Protein AF-A0A968JN37-F1 (afdb_monomer)

Radius of gyration: 18.15 Å; Cα contacts (8 Å, |Δi|>4): 93; chains: 1; bounding box: 62×27×36 Å

Secondary structure (DSSP, 8-state):
---EEEEEEE---TT--HHHHHHHHHHHHHHHHHHHTT-EEEEEEE-SHHHHHHHHHHH--SEEEEE-----------------

Foldseek 3Di:
DAQEEEEEEADADPVHDPVRVVLVVVVVVVCVVSVVVVGHYDYDYDDDPVVVVVVCVVSVHPYYHYRYDDPPPPPPPPDDDDDD

Mean predicted aligned error: 10.08 Å

Sequence (84 aa):
MNRKIIILHNKVTEQSNTDEADVLHQVNLVRDAYANLGYKPVSMELDEPFSTVQQIKNENPLFVSILLKRFMAKENSSILGRHC

Structure (mmCIF, N/CA/C/O backbone):
data_AF-A0A968JN37-F1
#
_entry.id   AF-A0A968JN37-F1
#
loop_
_atom_site.group_PDB
_atom_site.id
_atom_site.type_symbol
_atom_site.label_atom_id
_atom_site.label_alt_id
_atom_site.label_comp_id
_atom_site.label_asym_id
_atom_site.label_entity_id
_atom_site.label_seq_id
_atom_site.pdbx_PDB_ins_code
_atom_site.Cartn_x
_atom_site.Cartn_y
_atom_site.Cartn_z
_atom_site.occupancy
_atom_site.B_iso_or_equiv
_atom_site.auth_seq_id
_atom_site.auth_comp_id
_atom_site.auth_asym_id
_atom_site.auth_atom_id
_atom_site.pdbx_PDB_model_num
ATOM 1 N N . MET A 1 1 ? -13.918 3.927 13.717 1.00 63.16 1 MET A N 1
ATOM 2 C CA . MET A 1 1 ? -12.446 3.769 13.652 1.00 63.16 1 MET A CA 1
ATOM 3 C C . MET A 1 1 ? -12.014 3.739 12.200 1.00 63.16 1 MET A C 1
ATOM 5 O O . MET A 1 1 ? -12.575 2.961 11.434 1.00 63.16 1 MET A O 1
ATOM 9 N N . ASN A 1 2 ? -11.062 4.590 11.820 1.00 75.25 2 ASN A N 1
ATOM 10 C CA . ASN A 1 2 ? -10.472 4.542 10.489 1.00 75.25 2 ASN A CA 1
ATOM 11 C C . ASN A 1 2 ? -9.537 3.327 10.403 1.00 75.25 2 ASN A C 1
ATOM 13 O O . ASN A 1 2 ? -8.624 3.199 11.212 1.00 75.25 2 ASN A O 1
ATOM 17 N N . ARG A 1 3 ? -9.811 2.410 9.473 1.00 90.56 3 ARG A N 1
ATOM 18 C CA . ARG A 1 3 ? -8.990 1.213 9.223 1.00 90.56 3 ARG A CA 1
ATOM 19 C C . ARG A 1 3 ? -8.322 1.259 7.851 1.00 90.56 3 ARG A C 1
ATOM 21 O O . ARG A 1 3 ? -7.950 0.218 7.316 1.00 90.56 3 ARG A O 1
ATOM 28 N N . LYS A 1 4 ? -8.250 2.444 7.243 1.00 94.88 4 LYS A N 1
ATOM 29 C CA . LYS A 1 4 ? -7.618 2.624 5.942 1.00 94.88 4 LYS A CA 1
ATOM 30 C C . LYS A 1 4 ? -6.108 2.447 6.071 1.00 94.88 4 LYS A C 1
ATOM 32 O O . LYS A 1 4 ? -5.516 2.967 7.010 1.00 94.88 4 LYS A O 1
ATOM 37 N N . ILE A 1 5 ? -5.507 1.718 5.143 1.00 94.00 5 ILE A N 1
ATOM 38 C CA . ILE A 1 5 ? -4.053 1.554 5.029 1.00 94.00 5 ILE A CA 1
ATOM 39 C C . ILE A 1 5 ? -3.681 1.977 3.617 1.00 94.00 5 ILE A C 1
ATOM 41 O O . ILE A 1 5 ? -4.364 1.571 2.680 1.00 94.00 5 ILE A O 1
ATOM 45 N N . ILE A 1 6 ? -2.613 2.754 3.453 1.00 94.44 6 ILE A N 1
ATOM 46 C CA . ILE A 1 6 ? -2.048 2.999 2.121 1.00 94.44 6 ILE A CA 1
ATOM 47 C C . ILE A 1 6 ? -0.928 1.995 1.866 1.00 94.44 6 ILE A C 1
ATOM 49 O O . ILE A 1 6 ? -0.057 1.822 2.714 1.00 94.44 6 ILE A O 1
ATOM 53 N N . ILE A 1 7 ? -0.952 1.345 0.707 1.00 93.31 7 ILE A N 1
ATOM 54 C CA . ILE A 1 7 ? 0.126 0.496 0.201 1.00 93.31 7 ILE A CA 1
ATOM 55 C C . ILE A 1 7 ? 0.807 1.268 -0.926 1.00 93.31 7 ILE A C 1
ATOM 57 O O . ILE A 1 7 ? 0.238 1.413 -2.005 1.00 93.31 7 ILE A O 1
ATOM 61 N N . LEU A 1 8 ? 2.006 1.779 -0.665 1.00 91.75 8 LEU A N 1
ATOM 62 C CA . LEU A 1 8 ? 2.831 2.454 -1.660 1.00 91.75 8 LEU A CA 1
ATOM 63 C C . LEU A 1 8 ? 3.646 1.437 -2.448 1.00 91.75 8 LEU A C 1
ATOM 65 O O . LEU A 1 8 ? 4.290 0.581 -1.845 1.00 91.75 8 LEU A O 1
ATOM 69 N N . HIS A 1 9 ? 3.672 1.566 -3.769 1.00 88.81 9 HIS A N 1
ATOM 70 C CA . HIS A 1 9 ? 4.506 0.738 -4.638 1.00 88.81 9 HIS A CA 1
ATOM 71 C C . HIS A 1 9 ? 5.190 1.556 -5.728 1.00 88.81 9 HIS A C 1
ATOM 73 O O . HIS A 1 9 ? 4.793 2.685 -6.004 1.00 88.81 9 HIS A O 1
ATOM 79 N N . ASN A 1 10 ? 6.228 0.994 -6.352 1.00 83.75 10 ASN A N 1
ATOM 80 C CA . ASN A 1 10 ? 6.875 1.636 -7.497 1.00 83.75 10 ASN A CA 1
ATOM 81 C C . ASN A 1 10 ? 5.845 1.906 -8.604 1.00 83.75 10 ASN A C 1
ATOM 83 O O . ASN A 1 10 ? 4.936 1.097 -8.818 1.00 83.75 10 ASN A O 1
ATOM 87 N N . LYS A 1 11 ? 6.037 3.008 -9.334 1.00 81.31 11 LYS A N 1
ATOM 88 C CA . LYS A 1 11 ? 5.356 3.248 -10.606 1.00 81.31 11 LYS A CA 1
ATOM 89 C C . LYS A 1 11 ? 5.641 2.093 -11.563 1.00 81.31 11 LYS A C 1
ATOM 91 O O . LYS A 1 11 ? 6.794 1.687 -11.713 1.00 81.31 11 LYS A O 1
ATOM 96 N N . VAL A 1 12 ? 4.587 1.572 -12.176 1.00 73.00 12 VAL A N 1
ATOM 97 C CA . VAL A 1 12 ? 4.650 0.479 -13.149 1.00 73.00 12 VAL A CA 1
ATOM 98 C C . VAL A 1 12 ? 4.380 1.090 -14.520 1.00 73.00 12 VAL A C 1
ATOM 100 O O . VAL A 1 12 ? 3.444 1.873 -14.663 1.00 73.00 12 VAL A O 1
ATOM 103 N N . THR A 1 13 ? 5.218 0.817 -15.518 1.00 65.06 13 THR A N 1
ATOM 104 C CA . THR A 1 13 ? 5.074 1.413 -16.857 1.00 65.06 13 THR A CA 1
ATOM 105 C C . THR A 1 13 ? 4.588 0.358 -17.845 1.00 65.06 13 THR A C 1
ATOM 107 O O . THR A 1 13 ? 4.912 -0.811 -17.709 1.00 65.06 13 THR A O 1
ATOM 110 N N . GLU A 1 14 ? 3.806 0.727 -18.864 1.00 54.44 14 GLU A N 1
ATOM 111 C CA . GLU A 1 14 ? 3.230 -0.238 -19.829 1.00 54.44 14 GLU A CA 1
ATOM 112 C C . GLU A 1 14 ? 4.276 -1.033 -20.643 1.00 54.44 14 GLU A C 1
ATOM 114 O O . GLU A 1 14 ? 3.940 -2.033 -21.271 1.00 54.44 14 GLU A O 1
ATOM 119 N N . GLN A 1 15 ? 5.556 -0.647 -20.609 1.00 54.75 15 GLN A N 1
ATOM 120 C CA . GLN A 1 15 ? 6.675 -1.396 -21.208 1.00 54.75 15 GLN A CA 1
ATOM 121 C C . GLN A 1 15 ? 7.198 -2.517 -20.288 1.00 54.75 15 GLN A C 1
ATOM 123 O O . GLN A 1 15 ? 8.379 -2.861 -20.311 1.00 54.75 15 GLN A O 1
ATOM 128 N N . SER A 1 16 ? 6.316 -3.068 -19.456 1.00 49.97 16 SER A N 1
ATOM 129 C CA . SER A 1 16 ? 6.642 -3.850 -18.268 1.00 49.97 16 SER A CA 1
ATOM 130 C C . SER A 1 16 ? 7.403 -5.134 -18.611 1.00 49.97 16 SER A C 1
ATOM 132 O O . SER A 1 16 ? 6.846 -6.102 -19.132 1.00 49.97 16 SER A O 1
ATOM 134 N N . ASN A 1 17 ? 8.686 -5.174 -18.255 1.00 57.75 17 ASN A N 1
ATOM 135 C CA . ASN A 1 17 ? 9.442 -6.420 -18.151 1.00 57.75 17 ASN A CA 1
ATOM 136 C C . ASN A 1 17 ? 8.832 -7.304 -17.042 1.00 57.75 17 ASN A C 1
ATOM 138 O O . ASN A 1 17 ? 8.164 -6.805 -16.136 1.00 57.75 17 ASN A O 1
ATOM 142 N N . THR A 1 18 ? 9.100 -8.613 -17.064 1.00 59.25 18 THR A N 1
ATOM 143 C CA . THR A 1 18 ? 8.615 -9.625 -16.096 1.00 59.25 18 THR A CA 1
ATOM 144 C C . THR A 1 18 ? 8.721 -9.201 -14.618 1.00 59.25 18 THR A C 1
ATOM 146 O O . THR A 1 18 ? 7.929 -9.635 -13.787 1.00 59.25 18 THR A O 1
ATOM 149 N N . ASP A 1 19 ? 9.662 -8.316 -14.286 1.00 60.09 19 ASP A N 1
ATOM 150 C CA . ASP A 1 19 ? 9.875 -7.780 -12.941 1.00 60.09 19 ASP A CA 1
ATOM 151 C C . ASP A 1 19 ? 8.771 -6.858 -12.408 1.00 60.09 19 ASP A C 1
ATOM 153 O O . ASP A 1 19 ? 8.606 -6.772 -11.190 1.00 60.09 19 ASP A O 1
ATOM 157 N N . GLU A 1 20 ? 8.039 -6.174 -13.285 1.00 60.66 20 GLU A N 1
ATOM 158 C CA . GLU A 1 20 ? 6.995 -5.205 -12.934 1.00 60.66 20 GLU A CA 1
ATOM 159 C C . GLU A 1 20 ? 5.648 -5.882 -12.629 1.00 60.66 20 GLU A C 1
ATOM 161 O O . GLU A 1 20 ? 4.959 -5.505 -11.677 1.00 60.66 20 GLU A O 1
ATOM 166 N N . ALA A 1 21 ? 5.321 -6.960 -13.352 1.00 65.19 21 ALA A N 1
ATOM 167 C CA . ALA A 1 21 ? 4.189 -7.833 -13.025 1.00 65.19 21 ALA A CA 1
ATOM 168 C C . ALA A 1 21 ? 4.324 -8.434 -11.612 1.00 65.19 21 ALA A C 1
ATOM 170 O O . ALA A 1 21 ? 3.338 -8.608 -10.894 1.00 65.19 21 ALA A O 1
ATOM 171 N N . ASP A 1 22 ? 5.565 -8.681 -11.195 1.00 77.62 22 ASP A N 1
ATOM 172 C CA . ASP A 1 22 ? 5.923 -9.209 -9.882 1.00 77.62 22 ASP A CA 1
ATOM 173 C C . ASP A 1 22 ? 5.576 -8.222 -8.748 1.00 77.62 22 ASP A C 1
ATOM 175 O O . ASP A 1 22 ? 5.092 -8.621 -7.688 1.00 77.62 22 ASP A O 1
ATOM 179 N N . VAL A 1 23 ? 5.746 -6.914 -8.985 1.00 79.88 23 VAL A N 1
ATOM 180 C CA . VAL A 1 23 ? 5.393 -5.858 -8.018 1.00 79.88 23 VAL A CA 1
ATOM 181 C C . VAL A 1 23 ? 3.881 -5.783 -7.830 1.00 79.88 23 VAL A C 1
ATOM 183 O O . VAL A 1 23 ? 3.404 -5.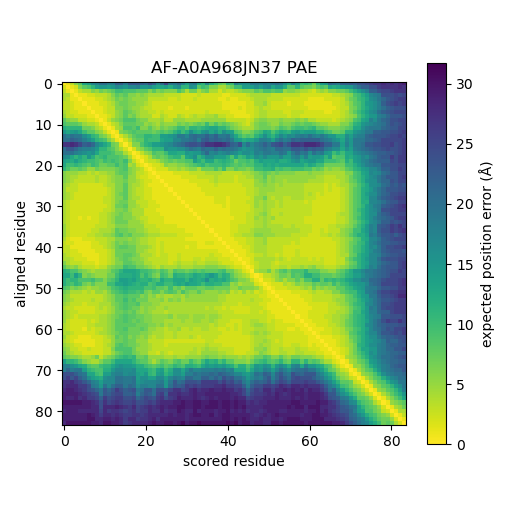802 -6.695 1.00 79.88 23 VAL A O 1
ATOM 186 N N . L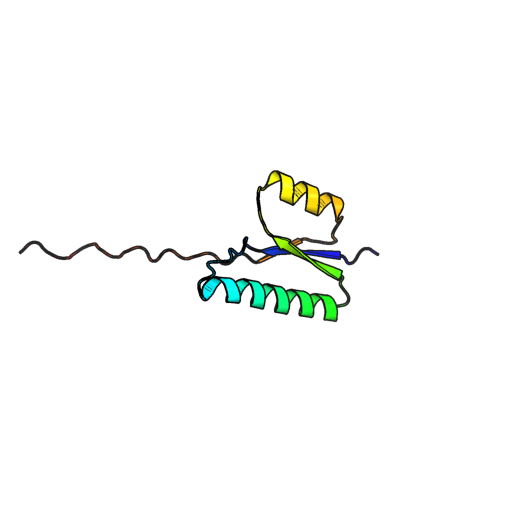EU A 1 24 ? 3.109 -5.757 -8.921 1.00 82.88 24 LEU A N 1
ATOM 187 C CA . LEU A 1 24 ? 1.645 -5.723 -8.836 1.00 82.88 24 LEU A CA 1
ATOM 188 C C . LEU A 1 24 ? 1.083 -6.985 -8.175 1.00 82.88 24 LEU A C 1
ATOM 19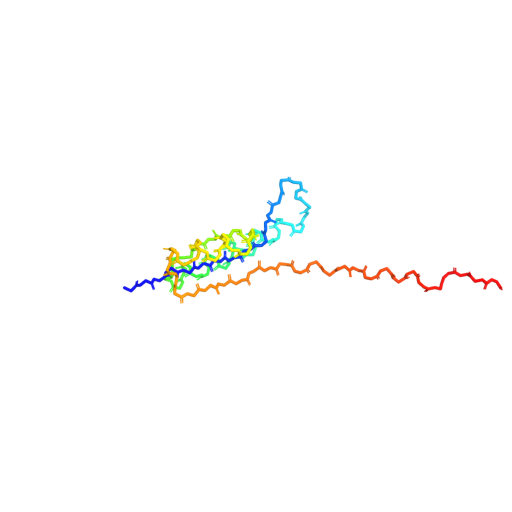0 O O . LEU A 1 24 ? 0.136 -6.906 -7.389 1.00 82.88 24 LEU A O 1
ATOM 194 N N . HIS A 1 25 ? 1.682 -8.146 -8.444 1.00 85.69 25 HIS A N 1
ATOM 195 C CA . HIS A 1 25 ? 1.303 -9.387 -7.780 1.00 85.69 25 HIS A CA 1
ATOM 196 C C . HIS A 1 25 ? 1.517 -9.306 -6.260 1.00 85.69 25 HIS A C 1
ATOM 198 O O . HIS A 1 25 ? 0.600 -9.603 -5.492 1.00 85.69 25 HIS A O 1
ATOM 204 N N . GLN A 1 26 ? 2.681 -8.824 -5.816 1.00 86.06 26 GLN A N 1
ATOM 205 C CA . GLN A 1 26 ? 2.977 -8.631 -4.392 1.00 86.06 26 GLN A CA 1
ATOM 206 C C . GLN A 1 26 ? 2.034 -7.618 -3.730 1.00 86.06 26 GLN A C 1
ATOM 208 O O . GLN A 1 26 ? 1.540 -7.868 -2.628 1.00 86.06 26 GLN A O 1
ATOM 213 N N . VAL A 1 27 ? 1.733 -6.503 -4.405 1.00 89.75 27 VAL A N 1
ATOM 214 C CA . VAL A 1 27 ? 0.774 -5.499 -3.918 1.00 89.75 27 VAL A CA 1
ATOM 215 C C . VAL A 1 27 ? -0.604 -6.122 -3.711 1.00 89.75 27 VAL A C 1
ATOM 217 O O . VAL A 1 27 ? -1.210 -5.914 -2.660 1.00 89.75 27 VAL A O 1
ATOM 220 N N . ASN A 1 28 ? -1.079 -6.929 -4.664 1.00 90.81 28 ASN A N 1
ATOM 221 C CA . ASN A 1 28 ? -2.368 -7.610 -4.552 1.00 90.81 28 ASN A CA 1
ATOM 222 C C . ASN A 1 28 ? -2.401 -8.604 -3.385 1.00 90.81 28 ASN A C 1
ATOM 224 O O . ASN A 1 28 ? -3.337 -8.563 -2.589 1.00 90.81 28 ASN A O 1
ATOM 228 N N . LEU A 1 29 ? -1.361 -9.426 -3.215 1.00 92.31 29 LEU A N 1
ATOM 229 C CA . LEU A 1 29 ? -1.272 -10.366 -2.090 1.00 92.31 29 LEU A CA 1
ATOM 230 C C . LEU A 1 29 ? -1.356 -9.653 -0.735 1.00 92.31 29 LEU A C 1
ATOM 232 O O . LEU A 1 29 ? -2.096 -10.071 0.158 1.00 92.31 29 LEU A O 1
ATOM 236 N N . VAL A 1 30 ? -0.618 -8.554 -0.579 1.00 92.12 30 VAL A N 1
ATOM 237 C CA . VAL A 1 30 ? -0.591 -7.791 0.675 1.00 92.12 30 VAL A CA 1
ATOM 238 C C . VAL A 1 30 ? -1.903 -7.044 0.904 1.00 92.12 30 VAL A C 1
ATOM 240 O O . VAL A 1 30 ? -2.402 -7.003 2.032 1.00 92.12 30 VAL A O 1
ATOM 243 N N . ARG A 1 31 ? -2.510 -6.503 -0.155 1.00 94.12 31 ARG A N 1
ATOM 244 C CA . ARG A 1 31 ? -3.843 -5.897 -0.096 1.00 94.12 31 ARG A CA 1
ATOM 245 C C . ARG A 1 31 ? -4.878 -6.906 0.396 1.00 94.12 31 ARG A C 1
ATOM 247 O O . ARG A 1 31 ? -5.613 -6.613 1.336 1.00 94.12 31 ARG A O 1
ATOM 254 N N . ASP A 1 32 ? -4.908 -8.096 -0.184 1.00 95.12 32 ASP A N 1
ATOM 255 C CA . ASP A 1 32 ? -5.894 -9.114 0.171 1.00 95.12 32 ASP A CA 1
ATOM 256 C C . ASP A 1 32 ? -5.670 -9.622 1.609 1.00 95.12 32 ASP A C 1
ATOM 258 O O . ASP A 1 32 ? -6.627 -9.781 2.370 1.00 95.12 32 ASP A O 1
ATOM 262 N N . ALA A 1 33 ? -4.412 -9.755 2.046 1.00 95.00 33 ALA A N 1
ATOM 263 C CA . ALA A 1 33 ? -4.081 -10.067 3.437 1.00 95.00 33 ALA A CA 1
ATOM 264 C C . ALA A 1 33 ? -4.619 -9.009 4.421 1.00 95.00 33 ALA A C 1
ATOM 266 O O . ALA A 1 33 ? -5.258 -9.356 5.417 1.00 95.00 33 ALA A O 1
ATOM 267 N N . TYR A 1 34 ? -4.429 -7.716 4.141 1.00 94.75 34 TYR A N 1
ATOM 268 C CA . TYR A 1 34 ? -4.973 -6.648 4.988 1.00 94.75 34 TYR A CA 1
ATOM 269 C C . TYR A 1 34 ? -6.503 -6.597 4.973 1.00 94.75 34 TYR A C 1
ATOM 271 O O . TYR A 1 34 ? -7.113 -6.358 6.018 1.00 94.75 34 TYR A O 1
ATOM 279 N N . ALA A 1 35 ? -7.132 -6.840 3.822 1.00 94.62 35 ALA A N 1
ATOM 280 C CA . ALA A 1 35 ? -8.586 -6.916 3.726 1.00 94.62 35 ALA A CA 1
ATOM 281 C C . ALA A 1 35 ? -9.142 -8.051 4.607 1.00 94.62 35 ALA A C 1
ATOM 283 O O . ALA A 1 35 ? -10.077 -7.827 5.377 1.00 94.62 35 ALA A O 1
ATOM 284 N N . ASN A 1 36 ? -8.502 -9.226 4.587 1.00 96.38 36 ASN A N 1
ATOM 285 C CA . ASN A 1 36 ? -8.864 -10.374 5.429 1.00 96.38 36 ASN A CA 1
ATOM 286 C C . ASN A 1 36 ? -8.690 -10.103 6.932 1.00 96.38 36 ASN A C 1
ATOM 288 O O . ASN A 1 36 ? -9.433 -10.638 7.751 1.00 96.38 36 ASN A O 1
ATOM 292 N N . LEU A 1 37 ? -7.755 -9.226 7.306 1.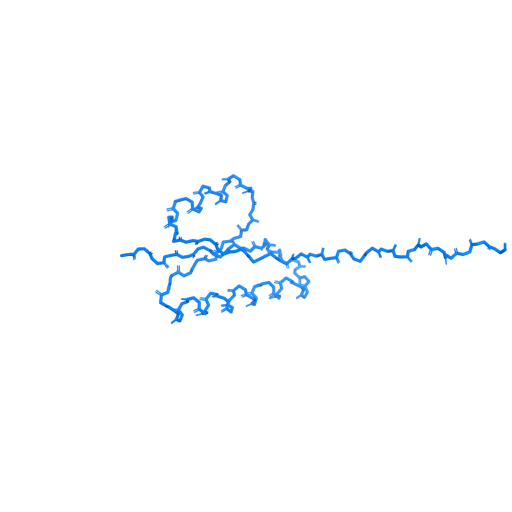00 94.62 37 LEU A N 1
ATOM 293 C CA . LEU A 1 37 ? -7.580 -8.747 8.683 1.00 94.62 37 LEU A CA 1
ATOM 294 C C . LEU A 1 37 ? -8.580 -7.636 9.073 1.00 94.62 37 LEU A C 1
ATOM 296 O O . LEU A 1 37 ? -8.539 -7.118 10.190 1.00 94.62 37 LEU A O 1
ATOM 300 N N . GLY A 1 38 ? -9.494 -7.261 8.173 1.00 94.19 38 GLY A N 1
ATOM 301 C CA . GLY A 1 38 ? -10.547 -6.276 8.419 1.00 94.19 38 GLY A CA 1
ATOM 302 C C . GLY A 1 38 ? -10.108 -4.820 8.252 1.00 94.19 38 GLY A C 1
ATOM 303 O O . GLY A 1 38 ? -10.761 -3.926 8.809 1.00 94.19 38 GLY A O 1
ATOM 304 N N . TYR A 1 39 ? -9.016 -4.575 7.524 1.00 95.94 39 TYR A N 1
ATOM 305 C CA . TYR A 1 39 ? -8.585 -3.239 7.111 1.00 95.94 39 TYR A CA 1
ATOM 306 C C . TYR A 1 39 ? -9.187 -2.831 5.759 1.00 95.94 39 TYR A C 1
ATOM 308 O O . TYR A 1 39 ? -9.827 -3.621 5.069 1.00 95.94 39 TYR A O 1
ATOM 316 N N . LYS A 1 40 ? -8.985 -1.565 5.380 1.00 94.94 40 LYS A N 1
ATOM 317 C CA . LYS A 1 40 ? -9.390 -0.988 4.090 1.00 94.94 40 LYS A CA 1
ATOM 318 C C . LYS A 1 40 ? -8.146 -0.546 3.310 1.00 94.94 40 LYS A C 1
ATOM 320 O O . LYS A 1 40 ? -7.812 0.639 3.337 1.00 94.94 40 LYS A O 1
ATOM 325 N N . PRO A 1 41 ? -7.404 -1.481 2.705 1.00 94.56 41 PRO A N 1
ATOM 326 C CA . PRO A 1 41 ? -6.182 -1.153 1.988 1.00 94.56 41 PRO A CA 1
ATOM 327 C C . PRO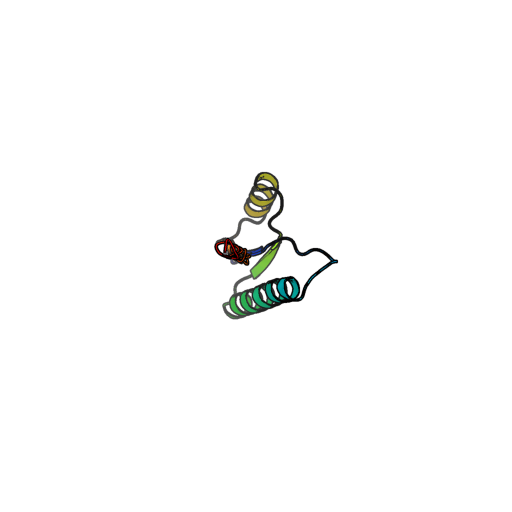 A 1 41 ? -6.485 -0.392 0.691 1.00 94.56 41 PRO A C 1
ATOM 329 O O . PRO A 1 41 ? -7.430 -0.717 -0.026 1.00 94.56 41 PRO A O 1
ATOM 332 N N . VAL A 1 42 ? -5.662 0.606 0.391 1.00 92.94 42 VAL A N 1
ATOM 333 C CA . VAL A 1 42 ? -5.682 1.404 -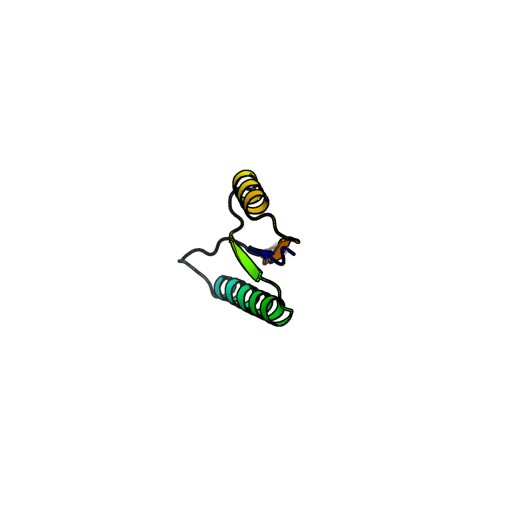0.839 1.00 92.94 42 VAL A CA 1
ATOM 334 C C . VAL A 1 42 ? -4.266 1.399 -1.399 1.00 92.94 42 VAL A C 1
ATOM 336 O O . VAL A 1 42 ? -3.330 1.787 -0.704 1.00 92.94 42 VAL A O 1
ATOM 339 N N . SER A 1 43 ? -4.094 0.930 -2.629 1.00 91.44 43 SER A N 1
ATOM 340 C CA . SER A 1 43 ? -2.806 0.971 -3.322 1.00 91.44 43 SER A CA 1
ATOM 341 C C . SER A 1 43 ? -2.592 2.334 -3.975 1.00 91.44 43 SER A C 1
ATOM 343 O O . SER A 1 43 ? -3.521 2.891 -4.557 1.00 91.44 43 SER A O 1
ATOM 345 N N . MET A 1 44 ? -1.374 2.856 -3.881 1.00 90.12 44 MET A N 1
ATOM 346 C CA . MET A 1 44 ? -0.966 4.124 -4.475 1.00 90.12 44 MET A CA 1
ATOM 347 C C . MET A 1 44 ? 0.435 3.979 -5.067 1.00 90.12 44 MET A C 1
ATOM 349 O O . MET A 1 44 ? 1.328 3.394 -4.451 1.00 90.12 44 MET A O 1
ATOM 353 N N . GLU A 1 45 ? 0.627 4.532 -6.257 1.00 89.06 45 GLU A N 1
ATOM 354 C CA . GLU A 1 45 ? 1.944 4.615 -6.873 1.00 89.06 45 GLU A CA 1
ATOM 355 C C . GLU A 1 45 ? 2.778 5.693 -6.187 1.00 89.06 45 GLU A C 1
ATOM 357 O O . GLU A 1 45 ? 2.308 6.797 -5.913 1.00 89.06 45 GLU A O 1
ATOM 362 N N . LEU A 1 46 ? 4.035 5.364 -5.911 1.00 84.19 46 LEU A N 1
ATOM 363 C CA . LEU A 1 46 ? 5.030 6.327 -5.485 1.00 84.19 46 LEU A CA 1
ATOM 364 C C . LEU A 1 46 ? 5.487 7.119 -6.716 1.00 84.19 46 LEU A C 1
ATOM 366 O O . LEU A 1 46 ? 6.238 6.601 -7.545 1.00 84.19 46 LEU A O 1
ATOM 370 N N . ASP A 1 47 ? 5.016 8.359 -6.823 1.00 79.81 47 ASP A N 1
ATOM 371 C CA . ASP A 1 47 ? 5.424 9.322 -7.852 1.00 79.81 47 ASP A CA 1
ATOM 372 C C . ASP A 1 47 ? 6.286 10.418 -7.194 1.00 79.81 47 ASP A C 1
ATOM 374 O O . ASP A 1 47 ? 7.168 10.101 -6.387 1.00 79.81 47 ASP A O 1
ATOM 378 N N . GLU A 1 48 ? 6.070 11.707 -7.483 1.00 74.00 48 GLU A N 1
ATOM 379 C CA . GLU A 1 48 ? 6.842 12.753 -6.809 1.00 74.00 48 GLU A CA 1
ATOM 380 C C . GLU A 1 48 ? 6.643 12.737 -5.272 1.00 74.00 48 GLU A C 1
ATOM 382 O O . GLU A 1 48 ? 5.514 12.589 -4.779 1.00 74.00 48 GLU A O 1
ATOM 387 N N . PRO A 1 49 ? 7.712 12.932 -4.468 1.00 72.81 49 PRO A N 1
ATOM 388 C CA . PRO A 1 49 ? 7.634 12.796 -3.012 1.00 72.81 49 PRO A CA 1
ATOM 389 C C . PRO A 1 49 ? 6.609 13.732 -2.359 1.00 72.81 49 PRO A C 1
ATOM 391 O O . PRO A 1 49 ? 5.931 13.350 -1.406 1.00 72.81 49 PRO A O 1
ATOM 394 N N . PHE A 1 50 ? 6.477 14.965 -2.858 1.00 71.75 50 PHE A N 1
ATOM 395 C CA . PHE A 1 50 ? 5.610 15.967 -2.237 1.00 71.75 50 PHE A CA 1
ATOM 396 C C . PHE A 1 50 ? 4.123 15.725 -2.526 1.00 71.75 50 PHE A C 1
ATOM 398 O O . PHE A 1 50 ? 3.297 15.816 -1.614 1.00 71.75 50 PHE A O 1
ATOM 405 N N . SER A 1 51 ? 3.777 15.378 -3.768 1.00 79.38 51 SER A N 1
ATOM 406 C CA . SER A 1 51 ? 2.398 15.080 -4.172 1.00 79.38 51 SER A CA 1
ATOM 407 C C . SER A 1 51 ? 1.884 13.821 -3.472 1.00 79.38 51 SER A C 1
ATOM 409 O O . SER A 1 51 ? 0.799 13.841 -2.887 1.00 79.38 51 SER A O 1
ATOM 411 N N . THR A 1 52 ? 2.710 12.774 -3.421 1.00 83.69 52 THR A N 1
ATOM 412 C CA . THR A 1 52 ? 2.384 11.507 -2.756 1.00 83.69 52 THR A CA 1
ATOM 413 C C . THR A 1 52 ? 2.096 11.719 -1.265 1.00 83.69 52 THR A C 1
ATOM 415 O O . THR A 1 52 ? 1.097 11.233 -0.736 1.00 83.69 52 THR A O 1
ATOM 418 N N . VAL A 1 53 ? 2.908 12.524 -0.568 1.00 87.00 53 VAL A N 1
ATOM 419 C CA . VAL A 1 53 ? 2.696 12.821 0.861 1.00 87.00 53 VAL A CA 1
ATOM 420 C C . VAL A 1 53 ? 1.388 13.579 1.108 1.00 87.00 53 VAL A C 1
ATOM 422 O O . VAL A 1 53 ? 0.699 13.296 2.090 1.00 87.00 53 VAL A O 1
ATOM 425 N N . GLN A 1 54 ? 1.023 14.529 0.244 1.00 87.56 54 GLN A N 1
ATOM 426 C CA . GLN A 1 54 ? -0.248 15.253 0.370 1.00 87.56 54 GLN A CA 1
ATOM 427 C C . GLN A 1 54 ? -1.449 14.324 0.164 1.00 87.56 54 GLN A C 1
ATOM 429 O O . GLN A 1 54 ? -2.395 14.362 0.949 1.00 87.56 54 GLN A O 1
ATOM 434 N N . GLN A 1 55 ? -1.387 13.441 -0.835 1.00 88.12 55 GLN A N 1
ATOM 435 C CA . GLN A 1 55 ? -2.435 12.448 -1.074 1.00 88.12 55 GLN A CA 1
ATOM 436 C C . GLN A 1 55 ? -2.601 11.511 0.131 1.00 88.12 55 GLN A C 1
ATOM 438 O O . GLN A 1 55 ? -3.713 11.344 0.625 1.00 88.12 55 GLN A O 1
ATOM 443 N N . ILE A 1 56 ? -1.501 10.989 0.686 1.00 90.19 56 ILE A N 1
ATOM 444 C CA . ILE A 1 56 ? -1.526 10.152 1.897 1.00 90.19 56 ILE A CA 1
ATOM 445 C C . ILE A 1 56 ? -2.171 10.894 3.071 1.00 90.19 56 ILE A C 1
ATOM 447 O O . ILE A 1 56 ? -2.999 10.323 3.779 1.00 90.19 56 ILE A O 1
ATOM 451 N N . LYS A 1 57 ? -1.820 12.167 3.289 1.00 89.62 57 LYS A N 1
ATOM 452 C CA . LYS A 1 57 ? -2.410 12.967 4.373 1.00 89.62 57 LYS A CA 1
ATOM 453 C C . LYS A 1 57 ? -3.921 13.133 4.203 1.00 89.62 57 LYS A C 1
ATOM 455 O O . LYS A 1 57 ? -4.646 12.981 5.183 1.00 89.62 57 LYS A O 1
ATOM 460 N N . ASN A 1 58 ? -4.391 13.378 2.980 1.00 90.62 58 ASN A N 1
ATOM 461 C CA . ASN A 1 58 ? -5.819 13.512 2.675 1.00 90.62 58 ASN A CA 1
ATOM 462 C C . ASN A 1 58 ? -6.589 12.203 2.891 1.00 90.62 58 ASN A C 1
ATOM 464 O O . ASN A 1 58 ? -7.727 12.218 3.358 1.00 90.62 58 ASN A O 1
ATOM 468 N N . GLU A 1 59 ? -5.959 11.064 2.606 1.00 90.25 59 GLU A N 1
ATOM 469 C CA . GLU A 1 59 ? -6.543 9.744 2.850 1.00 90.25 59 GLU A CA 1
ATOM 470 C C . GLU A 1 59 ? -6.674 9.412 4.348 1.00 90.25 59 GLU A C 1
ATOM 472 O O . GLU A 1 59 ? -7.495 8.561 4.719 1.00 90.25 59 GLU A O 1
ATOM 477 N N . ASN A 1 60 ? -5.901 10.100 5.201 1.00 91.69 60 ASN A N 1
ATOM 478 C CA . ASN A 1 60 ? -5.841 9.935 6.654 1.00 91.69 60 ASN A CA 1
ATOM 479 C C . ASN A 1 60 ? -5.694 8.458 7.082 1.00 91.69 60 ASN A C 1
ATOM 481 O O . ASN A 1 60 ? -6.531 7.953 7.829 1.00 91.69 60 ASN A O 1
ATOM 485 N N . PRO A 1 61 ? -4.713 7.695 6.575 1.00 94.12 61 PRO A N 1
ATOM 486 C CA . PRO A 1 61 ? -4.614 6.276 6.880 1.00 94.12 61 PRO A CA 1
ATOM 487 C C . PRO A 1 61 ? -4.183 6.021 8.325 1.00 94.12 61 PRO A C 1
ATOM 489 O O . PRO A 1 61 ? -3.556 6.853 8.974 1.00 94.12 61 PRO A O 1
ATOM 492 N N . LEU A 1 62 ? -4.467 4.812 8.802 1.00 93.44 62 LEU A N 1
ATOM 493 C CA . LEU A 1 62 ? -3.963 4.301 10.072 1.00 93.44 62 LEU A CA 1
ATOM 494 C C . LEU A 1 62 ? -2.434 4.145 10.045 1.00 93.44 62 LEU A C 1
ATOM 496 O O . LEU A 1 62 ? -1.764 4.469 11.018 1.00 93.44 62 LEU A O 1
ATOM 500 N N . PHE A 1 63 ? -1.898 3.640 8.933 1.00 92.31 63 PHE A N 1
ATOM 501 C CA . PHE A 1 63 ? -0.468 3.587 8.637 1.00 92.31 63 PHE A CA 1
ATOM 502 C C . PHE A 1 63 ? -0.239 3.422 7.128 1.00 92.31 63 PHE A C 1
ATOM 504 O O . PHE A 1 63 ? -1.172 3.168 6.360 1.00 92.31 63 PHE A O 1
ATOM 511 N N . VAL A 1 64 ? 1.019 3.561 6.714 1.00 91.94 64 VAL A N 1
ATOM 512 C CA . VAL A 1 64 ? 1.466 3.392 5.328 1.00 91.94 64 VAL A CA 1
ATOM 513 C C . VAL A 1 64 ? 2.418 2.201 5.261 1.00 91.94 64 VAL A C 1
ATOM 515 O O . VAL A 1 64 ? 3.363 2.122 6.042 1.00 91.94 64 VAL A O 1
ATOM 518 N N . SER A 1 65 ? 2.160 1.277 4.340 1.00 90.62 65 SER A N 1
ATOM 519 C CA . SER A 1 65 ? 3.030 0.148 4.011 1.00 90.62 65 SER A CA 1
ATOM 520 C C . SER A 1 65 ? 3.748 0.437 2.696 1.00 90.62 65 SER A C 1
ATOM 522 O O . SER A 1 65 ? 3.121 0.901 1.748 1.00 90.62 65 SER A O 1
ATOM 524 N N . ILE A 1 66 ? 5.057 0.206 2.640 1.00 87.81 66 ILE A N 1
ATOM 525 C CA . ILE A 1 66 ? 5.905 0.553 1.493 1.00 87.81 66 ILE A CA 1
ATOM 526 C C . ILE A 1 66 ? 6.441 -0.738 0.864 1.00 87.81 66 ILE A C 1
ATOM 528 O O . ILE A 1 66 ? 7.174 -1.486 1.507 1.00 87.81 66 ILE A O 1
ATOM 532 N N . LEU A 1 67 ? 6.085 -0.977 -0.397 1.00 85.69 67 LEU A N 1
ATOM 533 C CA . LEU A 1 67 ? 6.422 -2.156 -1.198 1.00 85.69 67 LEU A CA 1
ATOM 534 C C . LEU A 1 67 ? 7.202 -1.731 -2.447 1.00 85.69 67 LEU A C 1
ATOM 536 O O . LEU A 1 67 ? 6.656 -1.561 -3.534 1.00 85.69 67 LEU A O 1
ATOM 540 N N . LEU A 1 68 ? 8.509 -1.541 -2.278 1.00 80.06 68 LEU A N 1
ATOM 541 C CA . LEU A 1 68 ? 9.410 -1.141 -3.360 1.00 80.06 68 LEU A CA 1
ATOM 542 C C . LEU A 1 68 ? 10.330 -2.314 -3.705 1.00 80.06 68 LEU A C 1
ATOM 544 O O . LEU A 1 68 ? 11.056 -2.817 -2.843 1.00 80.06 68 LEU A O 1
ATOM 548 N N . LYS A 1 69 ? 10.345 -2.734 -4.974 1.00 69.75 69 LYS A N 1
ATOM 549 C CA . LYS A 1 69 ? 11.339 -3.695 -5.469 1.00 69.75 69 LYS A CA 1
ATOM 550 C C . LYS A 1 69 ? 12.619 -2.917 -5.769 1.00 69.75 69 LYS A C 1
ATOM 552 O O . LYS A 1 69 ? 12.640 -2.036 -6.628 1.00 69.75 69 LYS A O 1
ATOM 557 N N . ARG A 1 70 ? 13.688 -3.196 -5.018 1.00 64.62 70 ARG A N 1
ATOM 558 C CA . ARG A 1 70 ? 15.015 -2.624 -5.269 1.00 64.62 70 ARG A CA 1
ATOM 559 C C . ARG A 1 70 ? 15.644 -3.406 -6.415 1.00 64.62 70 ARG A C 1
ATOM 561 O O . ARG A 1 70 ? 16.002 -4.567 -6.232 1.00 64.62 70 ARG A O 1
ATOM 568 N N . PHE A 1 71 ? 15.788 -2.785 -7.582 1.00 58.59 71 PHE A N 1
ATOM 569 C CA . PHE A 1 71 ? 16.620 -3.349 -8.640 1.00 58.59 71 PHE A CA 1
ATOM 570 C C . PHE A 1 71 ? 18.059 -3.379 -8.125 1.00 58.59 71 PHE A C 1
ATOM 572 O O . PHE A 1 71 ? 18.705 -2.341 -7.977 1.00 58.59 71 PHE A O 1
ATOM 579 N N . MET A 1 72 ? 18.552 -4.565 -7.775 1.00 49.03 72 MET A N 1
ATOM 580 C CA . MET A 1 72 ? 19.980 -4.746 -7.567 1.00 49.03 72 MET A CA 1
ATOM 581 C C . MET A 1 72 ? 20.620 -4.700 -8.947 1.00 49.03 72 MET A C 1
ATOM 583 O O . MET A 1 72 ? 20.535 -5.660 -9.711 1.00 49.03 72 MET A O 1
ATOM 587 N N . ALA A 1 73 ? 21.209 -3.555 -9.292 1.00 48.75 73 ALA A N 1
ATOM 588 C CA . ALA A 1 73 ? 22.115 -3.491 -10.422 1.00 48.75 73 ALA A CA 1
ATOM 589 C C . ALA A 1 73 ? 23.197 -4.549 -10.174 1.00 48.75 73 ALA A C 1
ATOM 591 O O . ALA A 1 73 ? 23.917 -4.476 -9.179 1.00 48.75 73 ALA A O 1
ATOM 592 N N . LYS A 1 74 ? 23.277 -5.563 -11.044 1.00 49.97 74 LYS A N 1
ATOM 593 C CA . LYS A 1 74 ? 24.474 -6.397 -11.131 1.00 49.97 74 LYS A CA 1
ATOM 594 C C . LYS A 1 74 ? 25.629 -5.431 -11.373 1.00 49.97 74 LYS A C 1
ATOM 596 O O . LYS A 1 74 ? 25.707 -4.844 -12.450 1.00 49.97 74 LYS A O 1
ATOM 601 N N . GLU A 1 75 ? 26.492 -5.231 -10.382 1.00 49.19 75 GLU A N 1
A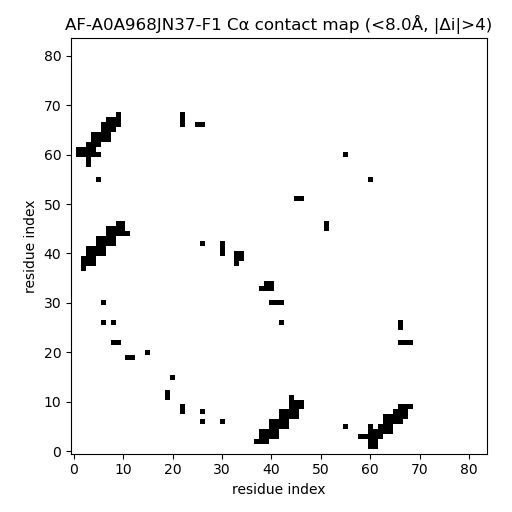TOM 602 C CA . GLU A 1 75 ? 27.799 -4.641 -10.641 1.00 49.19 75 GLU A CA 1
ATOM 603 C C . GLU A 1 75 ? 28.459 -5.510 -11.709 1.00 49.19 75 GLU A C 1
ATOM 605 O O . GLU A 1 75 ? 28.708 -6.699 -11.499 1.00 49.19 75 GLU A O 1
ATOM 610 N N . ASN A 1 76 ? 28.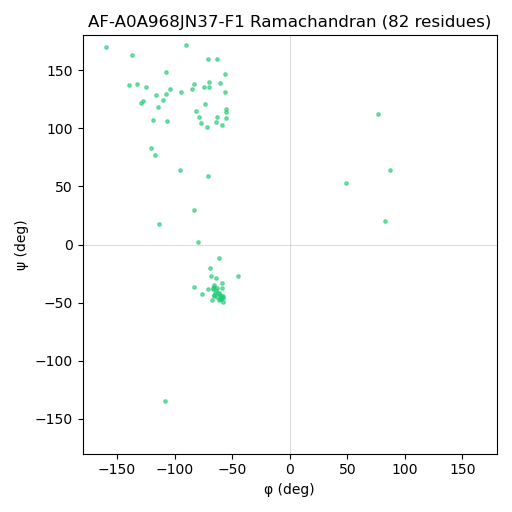668 -4.935 -12.894 1.00 45.28 76 ASN A N 1
ATOM 611 C CA . ASN A 1 76 ? 29.450 -5.571 -13.936 1.00 45.28 76 ASN A CA 1
ATOM 612 C C . ASN A 1 76 ? 30.843 -5.821 -13.365 1.00 45.28 76 ASN A C 1
ATOM 614 O O . ASN A 1 76 ? 31.667 -4.912 -13.276 1.00 45.28 76 ASN A O 1
ATOM 618 N N . SER A 1 77 ? 31.115 -7.071 -13.000 1.00 51.41 77 SER A N 1
ATOM 619 C CA . SER A 1 77 ? 32.457 -7.577 -12.734 1.00 51.41 77 SER A CA 1
ATOM 620 C C . SER A 1 77 ? 33.214 -7.685 -14.064 1.00 51.41 77 SER A C 1
ATOM 622 O O . SER A 1 77 ? 33.627 -8.757 -14.486 1.00 51.41 77 SER A O 1
ATOM 624 N N . SER A 1 78 ? 33.368 -6.569 -14.772 1.00 51.00 78 SER A N 1
ATOM 625 C CA . SER A 1 78 ? 34.327 -6.416 -15.862 1.00 51.00 78 SER A CA 1
ATOM 626 C C . SER A 1 78 ? 35.587 -5.779 -15.289 1.00 51.00 78 SER A C 1
ATOM 628 O O . SER A 1 78 ? 35.946 -4.655 -15.621 1.00 51.00 78 SER A O 1
ATOM 630 N N . ILE A 1 79 ? 36.244 -6.506 -14.386 1.00 54.81 79 ILE A N 1
ATOM 631 C CA . ILE A 1 79 ? 37.635 -6.260 -14.020 1.00 54.81 79 ILE A CA 1
ATOM 632 C C . ILE A 1 79 ? 38.356 -7.599 -14.171 1.00 54.81 79 ILE A C 1
ATOM 634 O O . ILE A 1 79 ? 37.964 -8.588 -13.562 1.00 54.81 79 ILE A O 1
ATOM 638 N N . LEU A 1 80 ? 39.403 -7.576 -15.000 1.00 47.53 80 LEU A N 1
ATOM 639 C CA . LEU A 1 80 ? 40.349 -8.648 -15.341 1.00 47.53 80 LEU A CA 1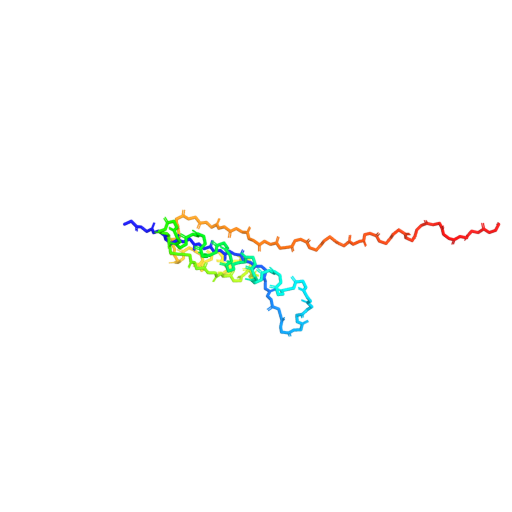
ATOM 640 C C . LEU A 1 80 ? 39.943 -9.584 -16.487 1.00 47.53 80 LEU A C 1
ATOM 642 O O . LEU A 1 80 ? 39.864 -10.801 -16.359 1.00 47.53 80 LEU A O 1
ATOM 646 N N . GLY A 1 81 ? 39.843 -8.983 -17.673 1.00 45.09 81 GLY A N 1
ATOM 647 C CA . GLY A 1 81 ? 40.210 -9.637 -18.923 1.00 45.09 81 GLY A CA 1
ATOM 648 C C . GLY A 1 81 ? 41.345 -8.878 -19.616 1.00 45.09 81 GLY A C 1
ATOM 649 O O . GLY A 1 81 ? 41.086 -7.852 -20.231 1.00 45.09 81 GLY A O 1
ATOM 650 N N . ARG A 1 82 ? 42.552 -9.464 -19.576 1.00 46.22 82 ARG A N 1
ATOM 651 C CA . ARG A 1 82 ? 43.733 -9.238 -20.441 1.00 46.22 82 ARG A CA 1
ATOM 652 C C . ARG A 1 82 ? 44.592 -7.984 -20.205 1.00 46.22 82 ARG A C 1
ATOM 654 O O . ARG A 1 82 ? 44.258 -6.894 -20.643 1.00 46.22 82 ARG A O 1
ATOM 661 N N . HIS A 1 83 ? 45.815 -8.218 -19.738 1.00 41.12 83 HIS A N 1
ATOM 662 C CA . HIS A 1 83 ? 46.975 -8.055 -20.615 1.00 41.12 83 HIS A CA 1
ATOM 663 C C . HIS A 1 83 ? 47.874 -9.288 -20.475 1.00 41.12 83 HIS A C 1
ATOM 665 O O . HIS A 1 83 ? 47.972 -9.857 -19.389 1.00 41.12 83 HIS A O 1
ATOM 671 N N . CYS A 1 84 ? 48.375 -9.737 -21.626 1.00 46.75 84 CYS A N 1
ATOM 672 C CA . CYS A 1 84 ? 49.322 -10.830 -21.807 1.00 46.75 84 CYS A CA 1
ATOM 673 C C . CYS A 1 84 ? 50.625 -10.613 -21.034 1.00 46.75 84 CYS A C 1
ATOM 675 O O . CYS A 1 84 ? 50.971 -9.431 -20.807 1.00 46.75 84 CYS A O 1
#

pLDDT: mean 77.76, std 17.2, range [41.12, 96.38]

Solvent-accessible surface area (backbone atoms only — not comparable to full-atom values): 5277 Å² total; per-residue (Å²): 132,79,46,33,28,38,37,35,28,64,68,77,59,97,85,58,52,80,71,46,61,51,52,57,50,52,52,50,55,54,39,52,52,38,40,74,73,70,37,47,59,42,80,43,64,55,66,61,73,68,62,45,52,52,52,49,59,74,66,58,43,72,49,76,47,80,54,68,85,77,81,76,75,77,76,78,80,84,74,89,84,84,82,134

Nearest PDB structures (foldseek):
  3n8n-assembly2_M  TM=6.103E-01  e=8.574E-02  Mycobacterium tuberculosis
  7nkk-assembly1_G  TM=5.808E-01  e=1.121E-01  Mycolicibacterium smegmatis MC2 155
  7njk-assembly1_G  TM=5.771E-01  e=1.048E-01  Mycolicibacterium smegmatis MC2 155
  7njl-assembly1_G  TM=5.484E-01  e=1.465E-01  Mycolicibacterium smegmatis MC2 155
  7njs-assembly1_G  TM=5.821E-01  e=2.505E-01  Mycolicibacterium smegmatis MC2 155